Protein AF-A0A1Z5L7X8-F1 (afdb_monomer_lite)

Radius of gyration: 20.16 Å; chains: 1; bounding box: 45×34×47 Å

Secondary structure (DSSP, 8-state):
-EEEES--THHHHHHHHHHHHHHHHHHHSHHHHHTT-------EEE-SSSEEEEPPPSS---HHHHHHHHHHHTT----HHHHHHHSPPTTS-HHHHHHHIIIIIHHHS---HHHHHHHH--

InterPro domains:
  IPR000403 Phosphatidylinositol 3-/4-kinase, catalytic domain [PF00454] (2-121)
  IPR000403 Phosphatidylinositol 3-/4-kinase, catalytic domain [PS50290] (1-122)
  IPR011009 Protein kinase-like domain superfamily [SSF56112] (2-121)
  IPR050517 DNA Damage Response and Repair Kinase [PTHR11139] (1-121)

Organism: Ornithodoros moubata (NCBI:txid693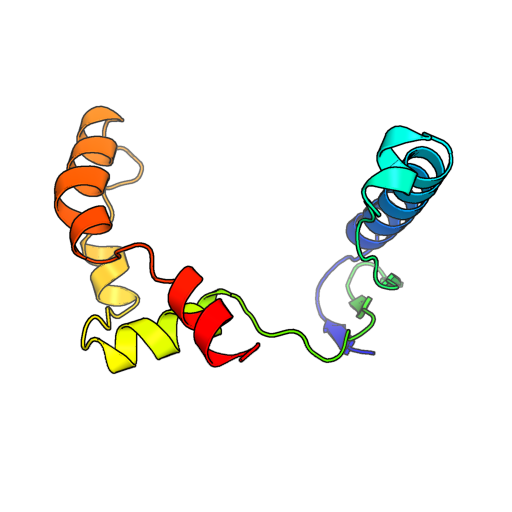8)

Sequence (122 aa):
MMLKPKDDLRKDCRLMEFNNLVNRYLRQNAEGRRRQLHIRTYSVVPLNEECGLIEWIPNLQGFRNILLKIYKTKKLVTSGRQIKEMMPKLTASLEEKLRVFHNQFLPRFPPVFAEWFQTTFQ

Foldseek 3Di:
DDKDFQAACPVVQVVLVVLVVVQVVLCVDPVSVVVVPHDDGWHWAGPDRGITDTGDDPPDDDPVVLQQVVCVVVVLDDDPVNVVVLQDDPPDDPVVRVCSCVVPVCVSRPPCVVVSVVVPPD

Structure (mmCIF, N/CA/C/O backbone):
data_AF-A0A1Z5L7X8-F1
#
_entry.id   AF-A0A1Z5L7X8-F1
#
loop_
_atom_site.group_PDB
_atom_site.id
_atom_site.type_symbol
_atom_site.label_atom_id
_atom_site.label_alt_id
_atom_site.label_comp_id
_atom_site.label_asym_id
_atom_site.label_entity_id
_atom_site.label_seq_id
_atom_site.pdbx_PDB_ins_code
_atom_site.Cartn_x
_atom_site.Cartn_y
_atom_site.Cartn_z
_atom_site.occupancy
_atom_site.B_iso_or_equiv
_atom_site.auth_seq_id
_atom_site.auth_comp_id
_atom_site.auth_asym_id
_atom_site.auth_atom_id
_atom_site.pdbx_PDB_model_num
ATOM 1 N N . MET A 1 1 ? -8.548 -11.539 13.701 1.00 86.88 1 MET A N 1
ATOM 2 C CA . MET A 1 1 ? -7.253 -10.856 13.928 1.00 86.88 1 MET A CA 1
ATOM 3 C C . MET A 1 1 ? -6.134 -11.703 13.345 1.00 86.88 1 MET A C 1
ATOM 5 O O . MET A 1 1 ? -6.273 -12.917 13.307 1.00 86.88 1 MET A O 1
ATOM 9 N N . MET A 1 2 ? -5.067 -11.067 12.873 1.00 94.38 2 MET A N 1
ATOM 10 C CA . MET A 1 2 ? -3.856 -11.673 12.327 1.00 94.38 2 MET A CA 1
ATOM 11 C C . MET A 1 2 ? -2.681 -11.310 13.239 1.00 94.38 2 MET A C 1
ATOM 13 O O . MET A 1 2 ? -2.482 -10.136 13.544 1.00 94.38 2 MET A O 1
ATOM 17 N N . LEU A 1 3 ? -1.919 -12.309 13.685 1.00 94.38 3 LEU A N 1
ATOM 18 C CA . LEU A 1 3 ? -0.645 -12.086 14.365 1.00 94.38 3 LEU A CA 1
ATOM 19 C C . LEU A 1 3 ? 0.421 -11.822 13.303 1.00 94.38 3 LEU A C 1
ATOM 21 O O . LEU A 1 3 ? 0.649 -12.678 12.446 1.00 94.38 3 LEU A O 1
ATOM 25 N N . LYS A 1 4 ? 1.070 -10.657 13.365 1.00 93.62 4 LYS A N 1
ATOM 26 C CA . LYS A 1 4 ? 2.188 -10.322 12.485 1.00 93.62 4 LYS A CA 1
ATOM 27 C C . LYS A 1 4 ? 3.501 -10.540 13.242 1.00 93.62 4 LYS A C 1
ATOM 29 O O . LYS A 1 4 ? 3.788 -9.781 14.169 1.00 93.62 4 LYS A O 1
ATOM 34 N N . PRO A 1 5 ? 4.266 -11.593 12.908 1.00 92.44 5 PRO A N 1
ATOM 35 C CA . PRO A 1 5 ? 5.541 -11.859 13.553 1.00 92.44 5 PRO A CA 1
ATOM 36 C C . PRO A 1 5 ? 6.666 -11.034 12.917 1.00 92.44 5 PRO A C 1
ATOM 38 O O . PRO A 1 5 ? 6.621 -10.736 11.723 1.00 92.44 5 PRO A O 1
ATOM 41 N N . LYS A 1 6 ? 7.715 -10.777 13.702 1.00 91.31 6 LYS A N 1
ATOM 42 C CA . LYS A 1 6 ? 8.967 -10.109 13.309 1.00 91.31 6 LYS A CA 1
ATOM 43 C C . LYS A 1 6 ? 8.761 -8.716 12.711 1.00 91.31 6 LYS A C 1
ATOM 45 O O . LYS A 1 6 ? 9.426 -8.361 11.741 1.00 91.31 6 LYS A O 1
ATOM 50 N N . ASP A 1 7 ? 7.819 -7.959 13.263 1.00 92.19 7 ASP A N 1
ATOM 51 C CA . ASP A 1 7 ? 7.541 -6.598 12.818 1.00 92.19 7 ASP A CA 1
ATOM 52 C C . ASP A 1 7 ? 7.053 -5.709 13.967 1.00 92.19 7 ASP A C 1
ATOM 54 O O . ASP A 1 7 ? 6.231 -6.126 14.788 1.00 92.19 7 ASP A O 1
ATOM 58 N N . ASP A 1 8 ? 7.543 -4.473 13.990 1.00 94.19 8 ASP A N 1
ATOM 59 C CA . ASP A 1 8 ? 7.189 -3.462 14.981 1.00 94.19 8 ASP A CA 1
ATOM 60 C C . ASP A 1 8 ? 6.013 -2.617 14.484 1.00 94.19 8 ASP A C 1
ATOM 62 O O . ASP A 1 8 ? 6.155 -1.744 13.624 1.00 94.19 8 ASP A O 1
ATOM 66 N N . LEU A 1 9 ? 4.841 -2.838 15.078 1.00 96.19 9 LEU A N 1
ATOM 67 C CA . LEU A 1 9 ? 3.593 -2.221 14.626 1.00 96.19 9 LEU A CA 1
ATOM 68 C C . LEU A 1 9 ? 3.282 -0.870 15.276 1.00 96.19 9 LEU A C 1
ATOM 70 O O . LEU A 1 9 ? 2.184 -0.336 15.093 1.00 96.19 9 LEU A O 1
ATOM 74 N N . ARG A 1 10 ? 4.204 -0.286 16.052 1.00 96.38 10 ARG A N 1
ATOM 75 C CA . ARG A 1 10 ? 3.963 1.015 16.704 1.00 96.38 10 ARG A CA 1
ATOM 76 C C . ARG A 1 10 ? 3.687 2.117 15.682 1.00 96.38 10 ARG A C 1
ATOM 78 O O . ARG A 1 10 ? 2.825 2.963 15.917 1.00 96.38 10 ARG A O 1
ATOM 85 N N . LYS A 1 11 ? 4.373 2.092 14.534 1.00 96.06 11 LYS A N 1
ATOM 86 C CA . LYS A 1 11 ? 4.153 3.057 13.444 1.00 96.06 11 LYS A CA 1
ATOM 87 C C . LYS A 1 11 ? 2.776 2.884 12.808 1.00 96.06 11 LYS A C 1
ATOM 89 O O . LYS A 1 11 ? 2.067 3.872 12.638 1.00 96.06 11 LYS A O 1
ATOM 94 N N . ASP A 1 12 ? 2.373 1.648 12.522 1.00 96.12 12 ASP A N 1
ATOM 95 C CA . ASP A 1 12 ? 1.045 1.336 11.989 1.00 96.12 12 ASP A CA 1
ATOM 96 C C . ASP A 1 12 ? -0.070 1.753 12.955 1.00 96.12 12 ASP A C 1
ATOM 98 O O . ASP A 1 12 ? -1.057 2.355 12.536 1.00 96.12 12 ASP A O 1
ATOM 102 N N . CYS A 1 13 ? 0.112 1.508 14.256 1.00 96.44 13 CYS A N 1
ATOM 103 C CA . CYS A 1 13 ? -0.821 1.939 15.295 1.00 96.44 13 CYS A CA 1
ATOM 104 C C . CYS A 1 13 ? -1.016 3.464 15.278 1.00 96.44 13 CYS A C 1
ATOM 106 O O . CYS A 1 13 ? -2.145 3.946 15.146 1.00 96.44 13 CYS A O 1
ATOM 108 N N . ARG A 1 14 ? 0.081 4.235 15.287 1.00 97.69 14 ARG A N 1
ATOM 109 C CA . ARG A 1 14 ? 0.017 5.705 15.188 1.00 97.69 14 ARG A CA 1
ATOM 110 C C . ARG A 1 14 ? -0.601 6.185 13.878 1.00 97.69 14 ARG A C 1
ATOM 112 O O . ARG A 1 14 ? -1.341 7.167 13.879 1.00 97.69 14 ARG A O 1
ATOM 119 N N . LEU A 1 15 ? -0.355 5.490 12.770 1.00 97.88 15 LEU A N 1
ATOM 120 C CA . LEU A 1 15 ? -0.980 5.814 11.490 1.00 97.88 15 LEU A CA 1
ATOM 121 C C . LEU A 1 15 ? -2.505 5.623 11.536 1.00 97.88 15 LEU A C 1
ATOM 123 O O . LEU A 1 15 ? -3.241 6.450 10.996 1.00 97.88 15 LEU A O 1
ATOM 127 N N . MET A 1 16 ? -3.001 4.579 12.204 1.00 97.94 16 MET A N 1
ATOM 128 C CA . MET A 1 16 ? -4.444 4.364 12.372 1.00 97.94 16 MET A CA 1
ATOM 129 C C . MET A 1 16 ? -5.084 5.404 13.298 1.00 97.94 16 MET A C 1
ATOM 131 O O . MET A 1 16 ? -6.164 5.910 12.986 1.00 97.94 16 MET A O 1
ATOM 135 N N . GLU A 1 17 ? -4.411 5.799 14.381 1.00 97.56 17 GLU A N 1
ATOM 136 C CA . GLU A 1 17 ? -4.844 6.920 15.229 1.00 97.56 17 GLU A CA 1
ATOM 137 C C . GLU A 1 17 ? -4.936 8.233 14.437 1.00 97.56 17 GLU A C 1
ATOM 139 O O . GLU A 1 17 ? -5.934 8.956 14.524 1.00 97.56 17 GLU A O 1
ATOM 144 N N . PHE A 1 18 ? -3.927 8.516 13.611 1.00 98.31 18 PHE A N 1
ATOM 145 C CA . PHE A 1 18 ? -3.923 9.678 12.731 1.00 98.31 18 PHE A CA 1
ATOM 146 C C . PHE A 1 18 ? -5.075 9.627 11.719 1.00 98.31 18 PHE A C 1
ATOM 148 O O . PHE A 1 18 ? -5.828 10.592 11.592 1.00 98.31 18 PHE A O 1
ATOM 155 N N . ASN A 1 19 ? -5.291 8.491 11.053 1.00 98.19 19 ASN A N 1
ATOM 156 C CA . ASN A 1 19 ? -6.413 8.324 10.127 1.00 98.19 19 ASN A CA 1
ATOM 157 C C . ASN A 1 19 ? -7.768 8.495 10.828 1.00 98.19 19 ASN A C 1
ATOM 159 O O . ASN A 1 19 ? -8.692 9.072 10.254 1.00 98.19 19 ASN A O 1
ATOM 163 N N . ASN A 1 20 ? -7.897 8.070 12.088 1.00 98.06 20 ASN A N 1
ATOM 164 C CA . ASN A 1 20 ? -9.095 8.327 12.887 1.00 98.06 20 ASN A CA 1
ATOM 165 C C . ASN A 1 20 ? -9.307 9.829 13.137 1.00 98.06 20 ASN A C 1
ATOM 167 O O . ASN A 1 20 ? -10.441 10.308 13.056 1.00 98.06 20 ASN A O 1
ATOM 171 N N . LEU A 1 21 ? -8.239 10.594 13.381 1.00 98.06 21 LEU A N 1
ATOM 172 C CA . LEU A 1 21 ? -8.306 12.054 13.463 1.00 98.06 21 LEU A CA 1
ATOM 173 C C . LEU A 1 21 ? -8.722 12.677 12.119 1.00 98.06 21 LEU A C 1
ATOM 175 O O . LEU A 1 21 ? -9.656 13.478 12.098 1.00 98.06 21 LEU A O 1
ATOM 179 N N . VAL A 1 22 ? -8.117 12.261 11.003 1.00 98.12 22 VAL A N 1
ATOM 180 C CA . VAL A 1 22 ? -8.503 12.712 9.652 1.00 98.12 22 VAL A CA 1
ATOM 181 C C . VAL A 1 22 ? -9.982 12.428 9.385 1.00 98.12 22 VAL A C 1
ATOM 183 O O . VAL A 1 22 ? -10.719 13.313 8.958 1.00 98.12 22 VAL A O 1
ATOM 186 N N . ASN A 1 23 ? -10.462 11.234 9.730 1.00 98.19 23 ASN A N 1
ATOM 187 C CA . ASN A 1 23 ? -11.869 10.858 9.606 1.00 98.19 23 ASN A CA 1
ATOM 188 C C . ASN A 1 23 ? -12.811 11.711 10.466 1.00 98.19 23 ASN A C 1
ATOM 190 O O . ASN A 1 23 ? -13.974 11.897 10.104 1.00 98.19 23 ASN A O 1
ATOM 194 N N . ARG A 1 24 ? -12.359 12.237 11.612 1.00 97.81 24 ARG A N 1
ATOM 195 C CA . ARG A 1 24 ? -13.144 13.223 12.375 1.00 97.81 24 ARG A CA 1
ATOM 196 C C . ARG A 1 24 ? -13.279 14.527 11.593 1.00 97.81 24 ARG A C 1
ATOM 198 O O . ARG A 1 24 ? -14.399 15.009 11.457 1.00 97.81 24 ARG A O 1
ATOM 205 N N . TYR A 1 25 ? -12.198 15.039 11.009 1.00 97.94 25 TYR A N 1
ATOM 206 C CA . TYR A 1 25 ? -12.248 16.266 10.208 1.00 97.94 25 TYR A CA 1
ATOM 207 C C . TYR A 1 25 ? -13.043 16.109 8.906 1.00 97.94 25 TYR A C 1
ATOM 209 O O . TYR A 1 25 ? -13.862 16.972 8.591 1.00 97.94 25 TYR A O 1
ATOM 217 N N . LEU A 1 26 ? -12.896 14.985 8.195 1.00 98.00 26 LEU A N 1
ATOM 218 C CA . LEU A 1 26 ? -13.706 14.675 7.007 1.00 98.00 26 LEU A CA 1
ATOM 219 C C . LEU A 1 26 ? -15.204 14.646 7.337 1.00 98.00 26 LEU A C 1
ATOM 221 O O . LEU A 1 26 ? -16.017 15.145 6.562 1.00 98.00 26 LEU A O 1
ATOM 225 N N . ARG A 1 27 ? -15.563 14.132 8.520 1.00 96.69 27 ARG A N 1
ATOM 226 C CA . ARG A 1 27 ? -16.942 14.146 9.023 1.00 96.69 27 ARG A CA 1
ATOM 227 C C . ARG A 1 27 ? -17.394 15.499 9.552 1.00 96.69 27 ARG A C 1
ATOM 229 O O . ARG A 1 27 ? -18.592 15.721 9.601 1.00 96.69 27 ARG A O 1
ATOM 236 N N . GLN A 1 28 ? -16.514 16.403 9.966 1.00 97.44 28 GLN A N 1
ATOM 237 C CA . GLN A 1 28 ? -16.900 17.755 10.398 1.00 97.44 28 GLN A CA 1
ATOM 238 C C . GLN A 1 28 ? -17.075 18.713 9.214 1.00 97.44 28 GLN A C 1
ATOM 240 O O . GLN A 1 28 ? -17.912 19.616 9.265 1.00 97.44 28 GLN A O 1
ATOM 245 N N . ASN A 1 29 ? -16.361 18.475 8.118 1.00 97.25 29 ASN A N 1
ATOM 246 C CA . ASN A 1 29 ? -16.498 19.234 6.887 1.00 97.25 29 ASN A CA 1
ATOM 247 C C . ASN A 1 29 ? -17.781 18.848 6.117 1.00 97.25 29 ASN A C 1
ATOM 249 O O . ASN A 1 29 ? -18.043 17.670 5.873 1.00 97.25 29 ASN A O 1
ATOM 253 N N . ALA A 1 30 ? -18.582 19.840 5.712 1.00 97.88 30 ALA A N 1
ATOM 254 C CA . ALA A 1 30 ? -19.845 19.603 5.008 1.00 97.88 30 ALA A CA 1
ATOM 255 C C . ALA A 1 30 ? -19.652 18.928 3.637 1.00 97.88 30 ALA A C 1
ATOM 257 O O . ALA A 1 30 ? -20.373 17.983 3.323 1.00 97.88 30 ALA A O 1
ATOM 258 N N . GLU A 1 31 ? -18.651 19.349 2.859 1.00 97.62 31 GLU A N 1
ATOM 259 C CA . GLU A 1 31 ? -18.329 18.746 1.559 1.00 97.62 31 GLU A CA 1
ATOM 260 C C . GLU A 1 31 ? -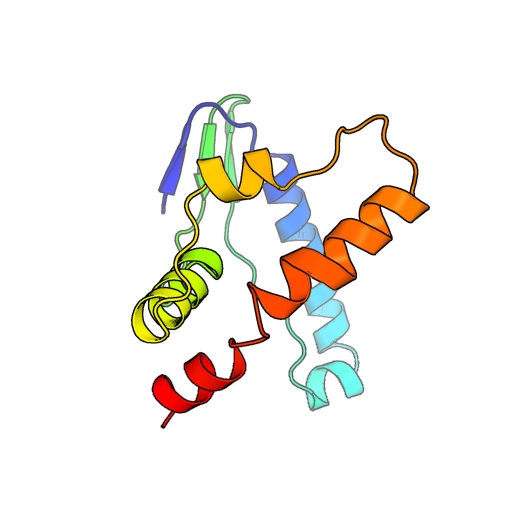17.813 17.309 1.704 1.00 97.62 31 GLU A C 1
ATOM 262 O O . GLU A 1 31 ? -18.193 16.433 0.924 1.00 97.62 31 GLU A O 1
ATOM 267 N N . GLY A 1 32 ? -17.001 17.048 2.732 1.00 96.75 32 GLY A N 1
ATOM 268 C CA . GLY A 1 32 ? -16.512 15.711 3.071 1.00 96.75 32 GLY A CA 1
ATOM 269 C C . GLY A 1 32 ? -17.651 14.752 3.412 1.00 96.75 32 GLY A C 1
ATOM 270 O O . GLY A 1 32 ? -17.742 13.673 2.822 1.00 96.75 32 GLY A O 1
ATOM 271 N N . ARG A 1 33 ? -18.578 15.176 4.282 1.00 96.50 33 ARG A N 1
ATOM 272 C CA . ARG A 1 33 ? -19.797 14.410 4.591 1.00 96.50 33 ARG A CA 1
ATOM 273 C C . ARG A 1 33 ? -20.674 14.186 3.366 1.00 96.50 33 ARG A C 1
ATOM 275 O O . ARG A 1 33 ? -21.123 13.066 3.146 1.00 96.50 33 ARG A O 1
ATOM 282 N N . ARG A 1 34 ? -20.911 15.231 2.564 1.00 97.94 34 ARG A N 1
ATOM 283 C CA . ARG A 1 34 ? -21.766 15.163 1.366 1.00 97.94 34 ARG A CA 1
ATOM 284 C C . ARG A 1 34 ? -21.279 14.100 0.380 1.00 97.94 34 ARG A C 1
ATOM 286 O O . ARG A 1 34 ? -22.095 13.417 -0.225 1.00 97.94 34 ARG A O 1
ATOM 293 N N . ARG A 1 35 ? -19.959 13.935 0.254 1.00 97.81 35 ARG A N 1
ATOM 294 C CA . ARG A 1 35 ? -19.312 12.937 -0.615 1.00 97.81 35 ARG A CA 1
ATOM 295 C C . ARG A 1 35 ? -19.019 11.601 0.082 1.00 97.81 35 ARG A C 1
ATOM 297 O O . ARG A 1 35 ? -18.401 10.742 -0.534 1.00 97.81 35 ARG A O 1
ATOM 304 N N . GLN A 1 36 ? -19.422 11.437 1.346 1.00 97.00 36 GLN A N 1
ATOM 305 C CA . GLN A 1 36 ? -19.143 10.251 2.167 1.00 97.00 36 GLN A CA 1
ATOM 306 C C . GLN A 1 36 ? -17.645 9.893 2.217 1.00 97.00 36 GLN A C 1
ATOM 308 O O . GLN A 1 36 ? -17.263 8.724 2.166 1.00 97.00 36 GLN A O 1
ATOM 313 N N . LEU A 1 37 ? -16.771 10.904 2.302 1.00 97.75 37 LEU A N 1
ATOM 314 C CA . LEU A 1 37 ? -15.327 10.675 2.354 1.00 97.75 37 LEU A CA 1
ATOM 315 C C . LEU A 1 37 ? -14.929 10.076 3.701 1.00 97.75 37 LEU A C 1
ATOM 317 O O . LEU A 1 37 ? -15.156 10.664 4.760 1.00 97.75 37 LEU A O 1
ATOM 321 N N . HIS A 1 38 ? -14.285 8.918 3.644 1.00 97.38 38 HIS A N 1
ATOM 322 C CA . HIS A 1 38 ? -13.805 8.205 4.813 1.00 97.38 38 HIS A CA 1
ATOM 323 C C . HIS A 1 38 ? -12.625 7.312 4.429 1.00 97.38 38 HIS A C 1
ATOM 325 O O . HIS A 1 38 ? -12.661 6.606 3.422 1.00 97.38 38 HIS A O 1
ATOM 331 N N . ILE A 1 39 ? -11.583 7.324 5.254 1.00 97.69 39 ILE A N 1
ATOM 332 C CA . ILE A 1 39 ? -10.477 6.374 5.178 1.00 97.69 39 ILE A CA 1
ATOM 333 C C . ILE A 1 39 ? -10.864 5.163 6.020 1.00 97.69 39 ILE A C 1
ATOM 335 O O . ILE A 1 39 ? -10.961 5.280 7.241 1.00 97.69 39 ILE A O 1
ATOM 339 N N . ARG A 1 40 ? -11.049 3.999 5.391 1.00 96.25 40 ARG A N 1
ATOM 340 C CA . ARG A 1 40 ? -11.291 2.745 6.116 1.00 96.25 40 ARG A CA 1
ATOM 341 C C . ARG A 1 40 ? -10.070 2.418 6.981 1.00 96.25 40 ARG A C 1
ATOM 343 O O . ARG A 1 40 ? -8.987 2.185 6.448 1.00 96.25 40 ARG A O 1
ATOM 350 N N . THR A 1 41 ? -10.246 2.416 8.297 1.00 96.94 41 THR A N 1
ATOM 351 C CA . THR A 1 41 ? -9.205 2.058 9.269 1.00 96.94 41 THR A CA 1
ATOM 352 C C . THR A 1 41 ? -9.347 0.606 9.721 1.00 96.94 41 THR A C 1
ATOM 354 O O . THR A 1 41 ? -10.347 -0.055 9.437 1.00 96.94 41 THR A O 1
ATOM 357 N N . TYR A 1 42 ? -8.311 0.100 10.383 1.00 96.75 42 TYR A N 1
ATOM 358 C CA . TYR A 1 42 ? -8.277 -1.211 11.024 1.0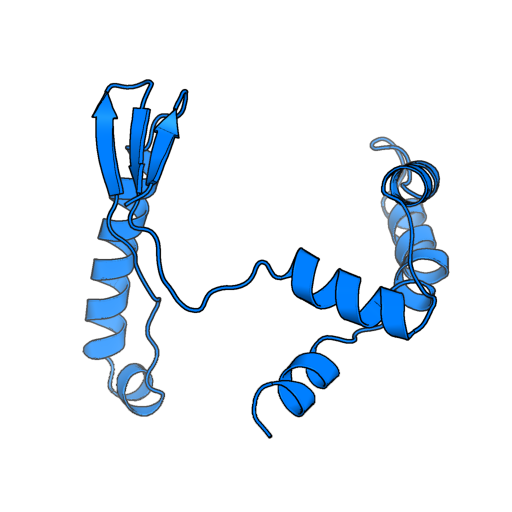0 96.75 42 TYR A CA 1
ATOM 359 C C . TYR A 1 42 ? -7.521 -1.093 12.349 1.00 96.75 42 TYR A C 1
ATOM 361 O O . TYR A 1 42 ? -6.725 -0.173 12.542 1.00 96.75 42 TYR A O 1
ATOM 369 N N . SER A 1 43 ? -7.776 -2.006 13.274 1.00 96.62 43 SER A N 1
ATOM 370 C CA . SER A 1 43 ? -7.166 -1.980 14.602 1.00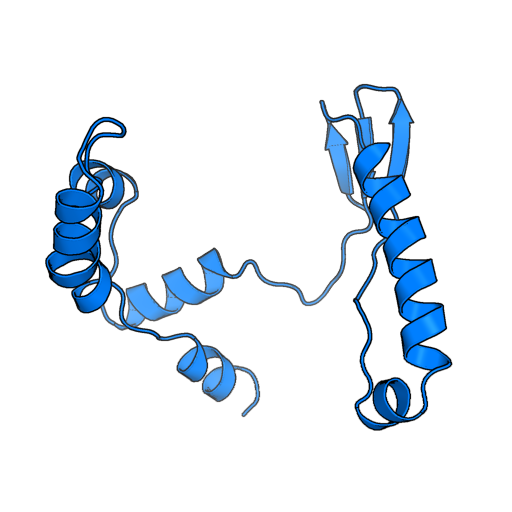 96.62 43 SER A CA 1
ATOM 371 C C . SER A 1 43 ? -5.771 -2.605 14.574 1.00 96.62 43 SER A C 1
ATOM 373 O O . SER A 1 43 ? -5.563 -3.658 13.967 1.00 96.62 43 SER A O 1
ATOM 375 N N . VAL A 1 44 ? -4.814 -1.971 15.254 1.00 97.00 44 VAL A N 1
ATOM 376 C CA . VAL A 1 44 ? -3.437 -2.459 15.399 1.00 97.00 44 VAL A CA 1
ATOM 377 C C . VAL A 1 44 ? -3.059 -2.418 16.870 1.00 97.00 44 VAL A C 1
ATOM 379 O O . VAL A 1 44 ? -3.151 -1.369 17.500 1.00 97.00 44 VAL A O 1
ATOM 382 N N . VAL A 1 45 ? -2.625 -3.555 17.410 1.00 96.69 45 VAL A N 1
ATOM 383 C CA . VAL A 1 45 ? -2.198 -3.684 18.806 1.00 96.69 45 VAL A CA 1
ATOM 384 C C . VAL A 1 45 ? -0.742 -4.150 18.816 1.00 96.69 45 VAL A C 1
ATOM 386 O O . VAL A 1 45 ? -0.491 -5.338 18.594 1.00 96.69 45 VAL A O 1
ATOM 389 N N . PRO A 1 46 ? 0.234 -3.247 19.020 1.00 96.19 46 PRO A N 1
ATOM 390 C CA . PRO A 1 46 ? 1.619 -3.657 19.212 1.00 96.19 46 PRO A CA 1
ATOM 391 C C . PRO A 1 46 ? 1.728 -4.430 20.532 1.00 96.19 46 PRO A C 1
ATOM 393 O O . PRO A 1 46 ? 1.214 -3.977 21.553 1.00 96.19 46 PRO A O 1
ATOM 396 N N . LEU A 1 47 ? 2.364 -5.603 20.507 1.00 94.81 47 LEU A N 1
ATOM 397 C CA . LEU A 1 47 ? 2.589 -6.412 21.710 1.00 94.81 47 LEU A CA 1
ATOM 398 C C . LEU A 1 47 ? 3.994 -6.166 22.264 1.00 94.81 47 LEU A C 1
ATOM 400 O O . LEU A 1 47 ? 4.166 -5.974 23.464 1.00 94.81 47 LEU A O 1
ATOM 404 N N . ASN A 1 48 ? 4.992 -6.139 21.382 1.00 92.81 48 ASN A N 1
ATOM 405 C CA . ASN A 1 48 ? 6.372 -5.763 21.673 1.00 92.81 48 ASN A CA 1
ATOM 406 C C . ASN A 1 48 ? 7.033 -5.212 20.389 1.00 92.81 48 ASN A C 1
ATOM 408 O O . ASN A 1 48 ? 6.345 -4.925 19.410 1.00 92.81 48 ASN A O 1
ATOM 412 N N . GLU A 1 49 ? 8.357 -5.042 20.387 1.00 92.69 49 GLU A N 1
ATOM 413 C CA . GLU A 1 49 ? 9.099 -4.527 19.221 1.00 92.69 49 GLU A CA 1
ATOM 414 C C . GLU A 1 49 ? 9.295 -5.560 18.097 1.00 92.69 49 GLU A C 1
ATOM 416 O O . GLU A 1 49 ? 9.848 -5.239 17.051 1.00 92.69 49 GLU A O 1
ATOM 421 N N . GLU A 1 50 ? 8.833 -6.795 18.286 1.00 93.62 50 GLU A N 1
ATOM 422 C CA . GLU A 1 50 ? 8.984 -7.882 17.320 1.00 93.62 50 GLU A CA 1
ATOM 423 C C . GLU A 1 50 ? 7.649 -8.452 16.845 1.00 93.62 50 GLU A C 1
ATOM 425 O O . GLU A 1 50 ? 7.626 -9.249 15.908 1.00 93.62 50 GLU A O 1
ATOM 430 N N . CYS A 1 51 ? 6.524 -8.115 17.469 1.00 93.56 51 CYS A N 1
ATOM 431 C CA . CYS A 1 51 ? 5.229 -8.603 17.037 1.00 93.56 51 CYS A CA 1
ATOM 432 C C . CYS A 1 51 ? 4.067 -7.719 17.480 1.00 93.56 51 CYS A C 1
ATOM 434 O O . CYS A 1 51 ? 4.111 -6.943 18.441 1.00 93.56 51 CYS A O 1
ATOM 436 N N . GLY A 1 52 ? 2.954 -7.912 16.785 1.00 95.81 52 GLY A N 1
ATOM 437 C CA . GLY A 1 52 ? 1.684 -7.348 17.187 1.00 95.81 52 GLY A CA 1
ATOM 438 C C . GLY A 1 52 ? 0.516 -7.978 16.453 1.00 95.81 52 GLY A C 1
ATOM 439 O O . GLY A 1 52 ? 0.666 -8.861 15.603 1.00 95.81 52 GLY A O 1
ATOM 440 N N . LEU A 1 53 ? -0.674 -7.517 16.805 1.00 96.94 53 LEU A N 1
ATOM 441 C CA . LEU A 1 53 ? -1.923 -7.979 16.233 1.00 96.94 53 LEU A CA 1
ATOM 442 C C . LEU A 1 53 ? -2.467 -6.932 15.269 1.00 96.94 53 LEU A C 1
ATOM 444 O O . LEU A 1 53 ? -2.504 -5.743 15.576 1.00 96.94 53 LEU A O 1
ATOM 448 N N . ILE A 1 54 ? -2.937 -7.397 14.118 1.00 96.75 54 ILE A N 1
ATOM 449 C CA . ILE A 1 54 ? -3.599 -6.585 13.102 1.00 96.75 54 ILE A CA 1
ATOM 450 C C . ILE A 1 54 ? -5.008 -7.128 12.905 1.00 96.75 54 ILE A C 1
ATOM 452 O O . ILE A 1 54 ? -5.234 -8.336 12.798 1.00 96.75 54 ILE A O 1
ATOM 456 N N . GLU A 1 55 ? -5.991 -6.247 12.860 1.00 97.06 55 GLU A N 1
ATOM 457 C CA . GLU A 1 55 ? -7.347 -6.626 12.507 1.00 97.06 55 GLU A CA 1
ATOM 458 C C . GLU A 1 55 ? -7.403 -7.138 11.062 1.00 97.06 55 GLU A C 1
ATOM 460 O O . GLU A 1 55 ? -6.946 -6.489 10.122 1.00 97.06 55 GLU A O 1
ATOM 465 N N . TRP A 1 56 ? -7.976 -8.330 10.881 1.00 94.88 56 TRP A N 1
ATOM 466 C CA . TRP A 1 56 ? -8.216 -8.854 9.544 1.00 94.88 56 TRP A CA 1
ATOM 467 C C . TRP A 1 56 ? -9.552 -8.330 9.050 1.00 94.88 56 TRP A C 1
ATOM 469 O O . TRP A 1 56 ? -10.591 -8.621 9.642 1.00 94.88 56 TRP A O 1
ATOM 479 N N . ILE A 1 57 ? -9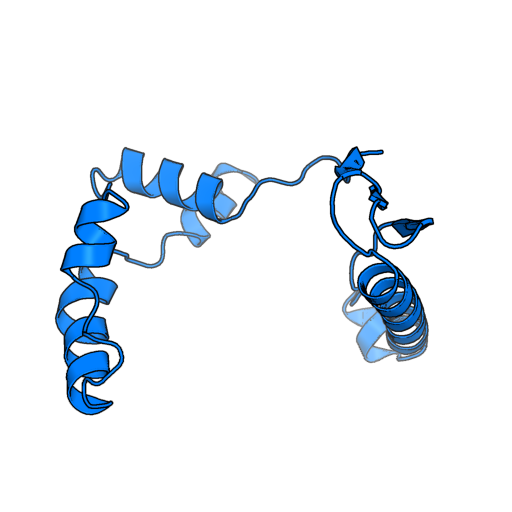.515 -7.590 7.951 1.00 94.81 57 ILE A N 1
ATOM 480 C CA . ILE A 1 57 ? -10.699 -6.964 7.390 1.00 94.81 57 ILE A CA 1
ATOM 481 C C . ILE A 1 57 ? -11.303 -7.888 6.321 1.00 94.81 57 ILE A C 1
ATOM 483 O O . ILE A 1 57 ? -10.634 -8.188 5.325 1.00 94.81 57 ILE A O 1
ATOM 487 N N . PRO A 1 58 ? -12.556 -8.349 6.490 1.00 94.06 58 PRO A N 1
ATOM 488 C CA . PRO A 1 58 ? -13.197 -9.221 5.517 1.00 94.06 58 PRO A CA 1
ATOM 489 C C . PRO A 1 58 ? -13.535 -8.471 4.223 1.00 94.06 58 PRO A C 1
ATOM 491 O O . PRO A 1 58 ? -13.588 -7.235 4.178 1.00 94.06 58 PRO A O 1
ATOM 494 N N . ASN A 1 59 ? -13.817 -9.247 3.172 1.00 92.31 59 ASN A N 1
ATOM 495 C CA . ASN A 1 59 ? -14.228 -8.757 1.851 1.00 92.31 59 ASN A CA 1
ATOM 496 C C . ASN A 1 59 ? -13.179 -7.861 1.173 1.00 92.31 59 ASN A C 1
ATOM 498 O O . ASN A 1 59 ? -13.513 -6.926 0.450 1.00 92.31 59 ASN A O 1
ATOM 502 N N . LEU A 1 60 ? -11.897 -8.148 1.413 1.00 93.38 60 LEU A N 1
ATOM 503 C CA . LEU A 1 60 ? -10.776 -7.525 0.720 1.00 93.38 60 LEU A CA 1
ATOM 504 C C . LEU A 1 60 ? -10.060 -8.547 -0.160 1.00 93.38 60 LEU A C 1
ATOM 506 O O . LEU A 1 60 ? -9.877 -9.705 0.213 1.00 93.38 60 LEU A O 1
ATOM 510 N N . GLN A 1 61 ? -9.603 -8.093 -1.324 1.00 93.81 61 GLN A N 1
ATOM 511 C CA . GLN A 1 61 ? -8.753 -8.872 -2.212 1.00 93.81 61 GLN A CA 1
ATOM 512 C C . GLN A 1 61 ? -7.550 -8.028 -2.620 1.00 93.81 61 GLN A C 1
ATOM 514 O O . GLN A 1 61 ? -7.677 -6.849 -2.943 1.00 93.81 61 GLN A O 1
ATOM 519 N N . GLY A 1 62 ? -6.363 -8.636 -2.609 1.00 95.44 62 GLY A N 1
ATOM 520 C CA . GLY A 1 62 ? -5.150 -7.956 -3.048 1.00 95.44 62 GLY A CA 1
ATOM 521 C C . GLY A 1 62 ? -5.264 -7.527 -4.511 1.00 95.44 62 GLY A C 1
ATOM 522 O O . GLY A 1 62 ? -5.539 -8.355 -5.381 1.00 95.44 62 GLY A O 1
ATOM 523 N N . PHE A 1 63 ? -4.987 -6.253 -4.788 1.00 95.62 63 PHE A N 1
ATOM 524 C CA . PHE A 1 63 ? -5.065 -5.671 -6.131 1.00 95.62 63 PHE A CA 1
ATOM 525 C C . PHE A 1 63 ? -4.249 -6.457 -7.168 1.00 95.62 63 PHE A C 1
ATOM 527 O O . PHE A 1 63 ? -4.732 -6.767 -8.254 1.00 95.62 63 PHE A O 1
ATOM 534 N N . ARG A 1 64 ? -3.040 -6.900 -6.797 1.00 93.69 64 ARG A N 1
ATOM 535 C CA . ARG A 1 64 ? -2.209 -7.776 -7.637 1.00 93.69 64 ARG A CA 1
ATOM 536 C C . ARG A 1 64 ? -2.947 -9.054 -8.051 1.00 93.69 64 ARG A C 1
ATOM 538 O O . ARG A 1 64 ? -2.872 -9.443 -9.211 1.00 93.69 64 ARG A O 1
ATOM 545 N N . ASN A 1 65 ? -3.656 -9.699 -7.126 1.00 94.00 65 ASN A N 1
ATOM 546 C CA . ASN A 1 65 ? -4.362 -10.951 -7.400 1.00 94.00 65 ASN A CA 1
ATOM 547 C C . ASN A 1 65 ? -5.548 -10.732 -8.345 1.00 94.00 65 ASN A C 1
ATOM 549 O O . ASN A 1 65 ? -5.791 -11.578 -9.202 1.00 94.00 65 ASN A O 1
ATOM 553 N N . ILE A 1 66 ? -6.241 -9.595 -8.218 1.00 95.25 66 ILE A N 1
ATOM 554 C CA . ILE A 1 66 ? -7.281 -9.171 -9.164 1.00 95.25 66 ILE A CA 1
ATOM 555 C C . ILE A 1 66 ? -6.684 -9.053 -10.569 1.00 95.25 66 ILE A C 1
ATOM 557 O O . ILE A 1 66 ? -7.113 -9.752 -11.487 1.00 95.25 66 ILE A O 1
ATOM 561 N N . LEU A 1 67 ? -5.637 -8.238 -10.728 1.00 94.25 67 LEU A N 1
ATOM 562 C CA . LEU A 1 67 ? -5.028 -7.985 -12.034 1.00 94.25 67 LEU A CA 1
ATOM 563 C C . LEU A 1 67 ? -4.472 -9.258 -12.681 1.00 94.25 67 LEU A C 1
ATOM 565 O O . LEU A 1 67 ? -4.679 -9.487 -13.870 1.00 94.25 67 LEU A O 1
ATOM 569 N N . LEU A 1 68 ? -3.798 -10.117 -11.908 1.00 93.56 68 LEU A N 1
ATOM 570 C CA . LEU A 1 68 ? -3.234 -11.365 -12.427 1.00 93.56 68 LEU A CA 1
ATOM 571 C C . LEU A 1 68 ? -4.307 -12.304 -12.994 1.00 93.56 68 LEU A C 1
ATOM 573 O O . LEU A 1 68 ? -4.055 -12.955 -14.006 1.00 93.56 68 LEU A O 1
ATOM 577 N N . LYS A 1 69 ? -5.504 -12.360 -12.393 1.00 93.75 69 LYS A N 1
ATOM 578 C CA . LYS A 1 69 ? -6.624 -13.152 -12.929 1.00 93.75 69 LYS A CA 1
ATOM 579 C C . LYS A 1 69 ? -7.102 -12.615 -14.282 1.00 93.75 69 LYS A C 1
ATOM 581 O O . LYS A 1 69 ? -7.321 -13.399 -15.207 1.00 93.75 69 LYS A O 1
ATOM 586 N N . ILE A 1 70 ? -7.203 -11.294 -14.425 1.00 94.56 70 ILE A N 1
ATOM 587 C CA . ILE A 1 70 ? -7.638 -10.662 -15.679 1.00 94.56 70 ILE A CA 1
ATOM 588 C C . ILE A 1 70 ? -6.577 -10.841 -16.770 1.00 94.56 70 ILE A C 1
ATOM 590 O O . ILE A 1 70 ? -6.886 -11.317 -17.862 1.00 94.56 70 ILE A O 1
ATOM 594 N N . TYR A 1 71 ? -5.304 -10.569 -16.462 1.00 94.69 71 TYR A N 1
ATOM 595 C CA . TYR A 1 71 ? -4.205 -10.795 -17.405 1.00 94.69 71 TYR A CA 1
ATOM 596 C C . TYR A 1 71 ? -4.089 -12.262 -17.825 1.00 94.69 71 TYR A C 1
ATOM 598 O O . TYR A 1 71 ? -3.771 -12.538 -18.981 1.00 94.69 71 TYR A O 1
ATOM 606 N N . LYS A 1 72 ? -4.395 -13.211 -16.929 1.00 93.94 72 LYS A N 1
ATOM 607 C CA . LYS A 1 72 ? -4.473 -14.636 -17.274 1.00 93.94 72 LYS A CA 1
ATOM 608 C C . LYS A 1 72 ? -5.561 -14.921 -18.303 1.00 93.94 72 LYS A C 1
ATOM 610 O O . LYS A 1 72 ? -5.282 -15.595 -19.290 1.00 93.94 72 LYS A O 1
ATOM 615 N N . THR A 1 73 ? -6.748 -14.355 -18.119 1.00 93.12 73 THR A N 1
ATOM 616 C CA . THR A 1 73 ? -7.874 -14.502 -19.056 1.00 93.12 73 THR A CA 1
ATOM 617 C C . THR A 1 73 ? -7.547 -13.917 -20.434 1.00 93.12 73 THR A C 1
ATOM 619 O O . THR A 1 73 ? -7.869 -14.515 -21.456 1.00 93.12 73 THR A O 1
ATOM 622 N N . LYS A 1 74 ? -6.802 -12.806 -20.477 1.00 92.00 74 LYS A N 1
ATOM 623 C CA . LYS A 1 74 ? -6.333 -12.169 -21.720 1.00 92.00 74 LYS A CA 1
ATOM 624 C C . LYS A 1 74 ? -5.073 -12.796 -22.330 1.00 92.00 74 LYS A C 1
ATOM 626 O O . LYS A 1 74 ? -4.574 -12.284 -23.325 1.00 92.00 74 LYS A O 1
ATOM 631 N N . LYS A 1 75 ? -4.528 -13.871 -21.745 1.00 92.12 75 LYS A N 1
ATOM 632 C CA . LYS A 1 75 ? -3.256 -14.498 -22.166 1.00 92.12 75 LYS A CA 1
ATOM 633 C C . LYS A 1 75 ? -2.047 -13.536 -22.135 1.00 92.12 75 LYS A C 1
ATOM 635 O O . LYS A 1 75 ? -1.072 -13.730 -22.852 1.00 92.12 75 LYS A O 1
ATOM 640 N N . LEU A 1 76 ? -2.082 -12.530 -21.257 1.00 90.62 76 LEU A N 1
ATOM 641 C CA . LEU A 1 76 ? -1.030 -11.520 -21.049 1.00 90.62 76 LEU A CA 1
ATOM 642 C C . LEU A 1 76 ? -0.174 -11.790 -19.798 1.00 90.62 76 LEU A C 1
ATOM 644 O O . LEU A 1 76 ? 0.506 -10.899 -19.285 1.00 90.62 76 LEU A O 1
ATOM 648 N N . VAL A 1 77 ? -0.203 -13.016 -19.266 1.00 88.00 77 VAL A N 1
ATOM 649 C CA . VAL A 1 77 ? 0.586 -13.373 -18.080 1.00 88.00 77 VAL A CA 1
ATOM 650 C C . VAL A 1 77 ? 2.064 -13.128 -18.350 1.00 88.00 77 VAL A C 1
ATOM 652 O O . VAL A 1 77 ? 2.616 -13.558 -19.362 1.00 88.00 77 VAL A O 1
ATOM 655 N N . THR A 1 78 ? 2.706 -12.443 -17.413 1.00 87.56 78 THR A N 1
ATOM 656 C CA . THR A 1 78 ? 4.144 -12.205 -17.437 1.00 87.56 78 THR A CA 1
ATOM 657 C C . THR A 1 78 ? 4.703 -12.618 -16.082 1.00 87.56 78 THR A C 1
ATOM 659 O O . THR A 1 78 ? 4.190 -12.215 -15.035 1.00 87.56 78 THR A O 1
ATOM 662 N N . SER A 1 79 ? 5.712 -13.485 -16.093 1.00 89.88 79 SER A N 1
ATOM 663 C CA . SER A 1 79 ? 6.341 -13.982 -14.869 1.00 89.88 79 SER A CA 1
ATOM 664 C C . SER A 1 79 ? 7.152 -12.884 -14.178 1.00 89.88 79 SER A C 1
ATOM 666 O O . SER A 1 79 ? 7.622 -11.939 -14.811 1.00 89.88 79 SER A O 1
ATOM 668 N N . GLY A 1 80 ? 7.376 -13.027 -12.868 1.00 89.62 80 GLY A N 1
ATOM 669 C CA . GLY A 1 80 ? 8.233 -12.095 -12.126 1.00 89.62 80 GLY A CA 1
ATOM 670 C C . GLY A 1 80 ? 9.659 -12.022 -12.685 1.00 89.62 80 GLY A C 1
ATOM 671 O O . GLY A 1 80 ? 10.259 -10.952 -12.689 1.00 89.62 80 GLY A O 1
ATOM 672 N N . ARG A 1 81 ? 10.171 -13.139 -13.221 1.00 93.50 81 ARG A N 1
ATOM 673 C CA . ARG A 1 81 ? 11.471 -13.198 -13.897 1.00 93.50 81 ARG A CA 1
ATOM 674 C C . ARG A 1 81 ? 11.486 -12.352 -15.169 1.00 93.50 81 ARG A C 1
ATOM 676 O O . ARG A 1 81 ? 12.362 -11.510 -15.299 1.00 93.50 81 ARG A O 1
ATOM 683 N N . GLN A 1 82 ? 10.491 -12.518 -16.040 1.00 91.44 82 GLN A N 1
ATOM 684 C CA . GLN A 1 82 ? 10.368 -11.723 -17.268 1.00 91.44 82 GLN A CA 1
ATOM 685 C C . GLN A 1 82 ? 10.242 -10.227 -16.961 1.00 91.44 82 GLN A C 1
ATOM 687 O O . GLN A 1 82 ? 10.916 -9.416 -17.582 1.00 91.44 82 GLN A O 1
ATOM 692 N N . ILE A 1 83 ? 9.441 -9.857 -15.952 1.00 92.19 83 ILE A N 1
ATOM 693 C CA . ILE A 1 83 ? 9.343 -8.458 -15.506 1.00 92.19 83 ILE A CA 1
ATOM 694 C C . ILE A 1 83 ? 10.723 -7.939 -15.092 1.00 92.19 83 ILE A C 1
ATOM 696 O O . ILE A 1 83 ? 11.108 -6.849 -15.500 1.00 92.19 83 ILE A O 1
ATOM 700 N N . LYS A 1 84 ? 11.481 -8.721 -14.314 1.00 92.81 84 LYS A N 1
ATOM 701 C CA . LYS A 1 84 ? 12.823 -8.345 -13.855 1.00 92.81 84 LYS A CA 1
ATOM 702 C C . LYS A 1 84 ? 13.823 -8.209 -15.007 1.00 92.81 84 LYS A C 1
ATOM 704 O O . LYS A 1 84 ? 14.645 -7.305 -14.960 1.00 92.81 84 LYS A O 1
ATOM 709 N N . GLU A 1 85 ? 13.745 -9.072 -16.018 1.00 92.75 85 GLU A N 1
ATOM 710 C CA . GLU A 1 85 ? 14.583 -9.016 -17.227 1.00 92.75 85 GLU A CA 1
ATOM 711 C C . GLU A 1 85 ? 14.280 -7.776 -18.084 1.00 92.75 85 GLU A C 1
ATOM 713 O O . GLU A 1 85 ? 15.191 -7.203 -18.671 1.00 92.75 85 GLU A O 1
ATOM 718 N N . MET A 1 86 ? 13.023 -7.324 -18.107 1.00 91.19 86 MET A N 1
ATOM 719 C CA . MET A 1 86 ? 12.614 -6.090 -18.788 1.00 91.19 86 MET A CA 1
ATOM 720 C C . MET A 1 86 ? 12.940 -4.818 -17.994 1.00 91.19 86 MET A C 1
ATOM 722 O O . MET A 1 86 ? 12.917 -3.725 -18.560 1.00 91.19 86 MET A O 1
ATOM 726 N N . MET A 1 87 ? 13.188 -4.911 -16.681 1.00 93.75 87 MET A N 1
ATOM 727 C CA . MET A 1 87 ? 13.444 -3.719 -15.874 1.00 93.75 87 MET A CA 1
ATOM 728 C C . MET A 1 87 ? 14.811 -3.112 -16.217 1.00 93.75 87 MET A C 1
ATOM 730 O O . MET A 1 87 ? 15.826 -3.811 -16.167 1.00 93.75 87 MET A O 1
ATOM 734 N N . PRO A 1 88 ? 14.871 -1.798 -16.497 1.00 93.81 88 PRO A N 1
ATOM 735 C CA . PRO A 1 88 ? 16.141 -1.113 -16.680 1.00 93.81 88 PRO A CA 1
ATOM 736 C C . PRO A 1 88 ? 16.958 -1.166 -15.383 1.00 93.81 88 PRO A C 1
ATOM 738 O O . PRO A 1 88 ? 16.413 -1.246 -14.276 1.00 93.81 88 PRO A O 1
ATOM 741 N N . LYS A 1 89 ? 18.286 -1.089 -15.509 1.00 94.50 89 LYS A N 1
ATOM 742 C CA . LYS A 1 89 ? 19.177 -1.025 -14.342 1.00 94.50 89 LYS A CA 1
ATOM 743 C C . LYS A 1 89 ? 18.836 0.195 -13.485 1.00 94.50 89 LYS A C 1
ATOM 745 O O . LYS A 1 89 ? 18.425 1.237 -13.992 1.00 94.50 89 LYS A O 1
ATOM 750 N N . LEU A 1 90 ? 19.082 0.102 -12.177 1.00 93.31 90 LEU A N 1
ATOM 751 C CA . LEU A 1 90 ? 18.835 1.226 -11.269 1.00 93.31 90 LEU A CA 1
ATOM 752 C C . LEU A 1 90 ? 19.640 2.476 -11.670 1.00 93.31 90 LEU A C 1
ATOM 754 O O . LEU A 1 90 ? 19.125 3.589 -11.572 1.00 93.31 90 LEU A O 1
ATOM 758 N N . THR A 1 91 ? 20.850 2.268 -12.193 1.00 96.44 91 THR A N 1
ATOM 759 C CA . THR A 1 91 ? 21.774 3.299 -12.689 1.00 96.44 91 THR A CA 1
ATOM 760 C C . THR A 1 91 ? 21.419 3.862 -14.068 1.00 96.44 91 THR A C 1
ATOM 762 O O . THR A 1 91 ? 22.068 4.807 -14.504 1.00 96.44 91 THR A O 1
ATOM 765 N N . ALA A 1 92 ? 20.421 3.307 -14.764 1.00 96.31 92 ALA A N 1
ATOM 766 C CA . ALA A 1 92 ? 19.988 3.808 -16.066 1.00 96.31 92 ALA A CA 1
ATOM 767 C C . ALA A 1 92 ? 19.430 5.236 -15.964 1.00 96.31 92 ALA A C 1
ATOM 769 O O . ALA A 1 92 ? 18.845 5.619 -14.937 1.00 96.31 92 ALA A O 1
ATOM 770 N N . SER A 1 93 ? 19.574 6.001 -17.049 1.00 97.56 93 SER A N 1
ATOM 771 C CA . SER A 1 93 ? 19.051 7.364 -17.137 1.00 97.56 93 SER A CA 1
ATOM 772 C C . SER A 1 93 ? 17.521 7.379 -17.039 1.00 97.56 93 SER A C 1
ATOM 774 O O . SER A 1 93 ? 16.842 6.379 -17.295 1.00 97.56 93 SER A O 1
ATOM 776 N N . LEU A 1 94 ? 16.954 8.528 -16.661 1.00 96.94 94 LEU A N 1
ATOM 777 C CA . LEU A 1 94 ? 15.500 8.704 -16.648 1.00 96.94 94 LEU A CA 1
ATOM 778 C C . LEU A 1 94 ? 14.898 8.468 -18.041 1.00 96.94 94 LEU A C 1
ATOM 780 O O . LEU A 1 94 ? 13.873 7.804 -18.156 1.00 96.94 94 LEU A O 1
ATOM 784 N N . GLU A 1 95 ? 15.558 8.961 -19.087 1.00 97.31 95 GLU A N 1
ATOM 785 C CA . GLU A 1 95 ? 15.116 8.805 -20.474 1.00 97.31 95 GLU A CA 1
ATOM 786 C C . GLU A 1 95 ? 15.033 7.331 -20.888 1.00 97.31 95 GLU A C 1
ATOM 788 O O . GLU A 1 95 ? 14.032 6.897 -21.458 1.00 97.31 95 GLU A O 1
ATOM 793 N N . GLU A 1 96 ? 16.031 6.522 -20.527 1.00 96.19 96 GLU A N 1
ATOM 794 C CA . GLU A 1 96 ? 16.006 5.085 -20.797 1.00 96.19 96 GLU A CA 1
ATOM 795 C C . GLU A 1 96 ? 14.854 4.396 -20.053 1.00 96.19 96 GLU A C 1
ATOM 797 O O . GLU A 1 96 ? 14.129 3.589 -20.642 1.00 96.19 96 GLU A O 1
ATOM 802 N N . LYS A 1 97 ? 14.641 4.748 -18.778 1.00 97.00 97 LYS A N 1
ATOM 803 C CA . LYS A 1 97 ? 13.538 4.213 -17.966 1.00 97.00 97 LYS A CA 1
ATOM 804 C C . LYS A 1 97 ? 12.177 4.551 -18.572 1.00 97.00 97 LYS A C 1
ATOM 806 O O . LYS A 1 97 ? 11.321 3.671 -18.660 1.00 97.00 97 LYS A O 1
ATOM 811 N N . LEU A 1 98 ? 11.993 5.788 -19.034 1.00 96.88 98 LEU A N 1
ATOM 812 C CA . LEU A 1 98 ? 10.772 6.227 -19.711 1.00 96.88 98 LEU A CA 1
ATOM 813 C C . LEU A 1 98 ? 10.571 5.496 -21.037 1.00 96.88 98 LEU A C 1
ATOM 815 O O . LEU A 1 98 ? 9.477 5.001 -21.301 1.00 96.88 98 LEU A O 1
ATOM 819 N N . ARG A 1 99 ? 11.627 5.352 -21.843 1.00 96.75 99 ARG A N 1
ATOM 820 C CA . ARG A 1 99 ? 11.570 4.610 -23.107 1.00 96.75 99 ARG A CA 1
ATOM 821 C C . ARG A 1 99 ? 11.119 3.168 -22.887 1.00 96.75 99 ARG A C 1
ATOM 823 O O . ARG A 1 99 ? 10.246 2.686 -23.603 1.00 96.75 99 ARG A O 1
ATOM 830 N N . VAL A 1 100 ? 11.680 2.480 -21.892 1.00 95.81 100 VAL A N 1
ATOM 831 C CA . VAL A 1 100 ? 11.278 1.107 -21.546 1.00 95.81 100 VAL A CA 1
ATOM 832 C C . VAL A 1 100 ? 9.837 1.070 -21.028 1.00 95.81 100 VAL A C 1
ATOM 834 O O . VAL A 1 100 ? 9.062 0.201 -21.429 1.00 95.81 100 VAL A O 1
ATOM 837 N N . PHE A 1 101 ? 9.439 2.029 -20.191 1.00 95.56 101 PHE A N 1
ATOM 838 C CA . PHE A 1 101 ? 8.068 2.124 -19.695 1.00 95.56 101 PHE A CA 1
ATOM 839 C C . PHE A 1 101 ? 7.048 2.266 -20.837 1.00 95.56 101 PHE A C 1
ATOM 841 O O . PHE A 1 101 ? 6.116 1.465 -20.931 1.00 95.56 101 PHE A O 1
ATOM 848 N N . HIS A 1 102 ? 7.260 3.224 -21.741 1.00 96.19 102 HIS A N 1
ATOM 849 C CA . HIS A 1 102 ? 6.344 3.498 -22.848 1.00 96.19 102 HIS A CA 1
ATOM 850 C C . HIS A 1 102 ? 6.346 2.407 -23.917 1.00 96.19 102 HIS A C 1
ATOM 852 O O . HIS A 1 102 ? 5.277 1.997 -24.362 1.00 96.19 102 HIS A O 1
ATOM 858 N N . ASN A 1 103 ? 7.520 1.910 -24.308 1.00 95.44 103 ASN A N 1
ATOM 859 C CA . ASN A 1 103 ? 7.627 1.010 -25.457 1.00 95.44 103 ASN A CA 1
ATOM 860 C C . ASN A 1 103 ? 7.477 -0.467 -25.082 1.00 95.44 103 ASN A C 1
ATOM 862 O O . ASN A 1 103 ? 7.217 -1.284 -25.961 1.00 95.44 103 ASN A O 1
ATOM 866 N N . GLN A 1 104 ? 7.656 -0.832 -23.806 1.00 92.81 104 GLN A N 1
ATOM 867 C CA . GLN A 1 104 ? 7.598 -2.231 -23.371 1.00 92.81 104 GLN A CA 1
ATOM 868 C C . GLN A 1 104 ? 6.532 -2.488 -22.304 1.00 92.81 104 GLN A C 1
ATOM 870 O O . GLN A 1 104 ? 5.745 -3.421 -22.455 1.00 92.81 104 GLN A O 1
ATOM 875 N N . PHE A 1 105 ? 6.466 -1.683 -21.237 1.00 93.69 105 PHE A N 1
ATOM 876 C CA . PHE A 1 105 ? 5.530 -1.948 -20.135 1.00 93.69 105 PHE A CA 1
ATOM 877 C C . PHE A 1 105 ? 4.083 -1.597 -20.483 1.00 93.69 105 PHE A C 1
ATOM 879 O O . PHE A 1 105 ? 3.210 -2.443 -20.294 1.00 93.69 105 PHE A O 1
ATOM 886 N N . LEU A 1 106 ? 3.809 -0.398 -21.007 1.00 93.56 106 LEU A N 1
ATOM 887 C CA . LEU A 1 106 ? 2.435 0.015 -21.327 1.00 93.56 106 LEU A CA 1
ATOM 888 C C . LEU A 1 106 ? 1.735 -0.920 -22.335 1.00 93.56 106 LEU A C 1
ATOM 890 O O . LEU A 1 106 ? 0.601 -1.316 -22.059 1.00 93.56 106 LEU A O 1
ATOM 894 N N . PRO A 1 107 ? 2.376 -1.360 -23.440 1.00 92.06 107 PRO A N 1
ATOM 895 C CA . PRO A 1 107 ? 1.752 -2.304 -24.368 1.00 92.06 107 PRO A CA 1
ATOM 896 C C . PRO A 1 107 ? 1.509 -3.683 -23.745 1.00 92.06 107 PRO A C 1
ATOM 898 O O . PRO A 1 107 ? 0.562 -4.379 -24.109 1.00 92.06 107 PRO A O 1
ATOM 901 N N . ARG A 1 108 ? 2.366 -4.101 -22.802 1.00 91.19 108 ARG A N 1
ATOM 902 C CA . ARG A 1 108 ? 2.290 -5.421 -22.162 1.00 91.19 108 ARG A CA 1
ATOM 903 C C . ARG A 1 108 ? 1.266 -5.479 -21.026 1.00 91.19 108 ARG A C 1
ATOM 905 O O . ARG A 1 108 ? 0.692 -6.541 -20.791 1.00 91.19 108 ARG A O 1
ATOM 912 N N . PHE A 1 109 ? 1.039 -4.361 -20.340 1.00 93.44 109 PHE A N 1
ATOM 913 C CA . PHE A 1 109 ? 0.164 -4.248 -19.171 1.00 93.44 109 PHE A CA 1
ATOM 914 C C . PHE A 1 109 ? -0.896 -3.155 -19.380 1.00 93.44 109 PHE A C 1
ATOM 916 O O . PHE A 1 109 ? -0.833 -2.106 -18.733 1.00 93.44 109 PHE A O 1
ATOM 923 N N . PRO A 1 110 ? -1.872 -3.374 -20.282 1.00 93.69 110 PRO A N 1
ATOM 924 C CA . PRO A 1 110 ? -2.950 -2.417 -20.492 1.00 93.69 110 PRO A CA 1
ATOM 925 C C . PRO A 1 110 ? -3.782 -2.218 -19.211 1.00 93.69 110 PRO A C 1
ATOM 927 O O . PRO A 1 110 ? -3.875 -3.127 -18.381 1.00 93.69 110 PRO A O 1
ATOM 930 N N . PRO A 1 111 ? -4.431 -1.057 -19.031 1.00 94.75 111 PRO A N 1
ATOM 931 C CA . PRO A 1 111 ? -5.288 -0.811 -17.878 1.00 94.75 111 PRO A CA 1
ATOM 932 C C . PRO A 1 111 ? -6.541 -1.695 -17.942 1.00 94.75 111 PRO A C 1
ATOM 934 O O . PRO A 1 111 ? -7.426 -1.478 -18.759 1.00 94.75 111 PRO A O 1
ATOM 937 N N . VAL A 1 112 ? -6.623 -2.689 -17.055 1.00 94.44 112 VAL A N 1
ATOM 938 C CA . VAL A 1 112 ? -7.709 -3.693 -17.051 1.00 94.44 112 VAL A CA 1
ATOM 939 C C . VAL A 1 112 ? -8.614 -3.635 -15.819 1.00 94.44 112 VAL A C 1
ATOM 941 O O . VAL A 1 112 ? -9.532 -4.436 -15.677 1.00 94.44 112 VAL A O 1
ATOM 944 N N . PHE A 1 113 ? -8.374 -2.706 -14.891 1.00 95.06 113 PHE A N 1
ATOM 945 C CA . PHE A 1 113 ? -9.102 -2.693 -13.618 1.00 95.06 113 PHE A CA 1
ATOM 946 C C . PHE A 1 113 ? -1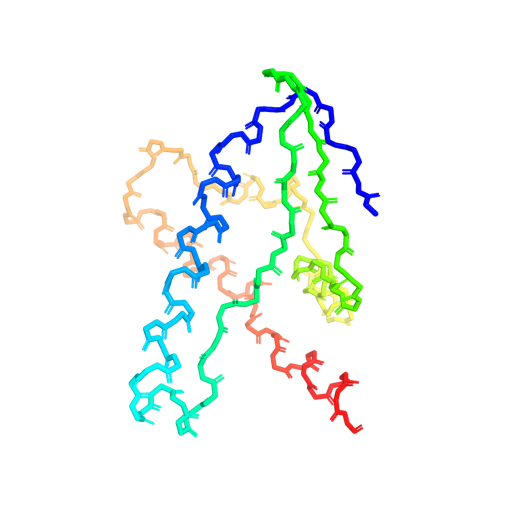0.604 -2.400 -13.771 1.00 95.06 113 PHE A C 1
ATOM 948 O O . PHE A 1 113 ? -11.407 -2.928 -13.007 1.00 95.06 113 PHE A O 1
ATOM 955 N N . ALA A 1 114 ? -10.999 -1.628 -14.789 1.00 94.81 114 ALA A N 1
ATOM 956 C CA . ALA A 1 114 ? -12.409 -1.359 -15.074 1.00 94.81 114 ALA A CA 1
ATOM 957 C C . ALA A 1 114 ? -13.214 -2.647 -15.348 1.00 94.81 114 ALA A C 1
ATOM 959 O O . ALA A 1 114 ? -14.369 -2.749 -14.942 1.00 94.81 114 ALA A O 1
ATOM 960 N N . GLU A 1 115 ? -12.590 -3.662 -15.955 1.00 93.94 115 GLU A N 1
ATOM 961 C CA . GLU A 1 115 ? -13.226 -4.957 -16.242 1.00 93.94 115 GLU A CA 1
ATOM 962 C C . GLU A 1 115 ? -13.546 -5.734 -14.960 1.00 93.94 115 GLU A C 1
ATOM 964 O O . GLU A 1 115 ? -14.577 -6.400 -14.860 1.00 93.94 115 GLU A O 1
ATOM 969 N N . TRP A 1 116 ? -12.691 -5.624 -13.939 1.00 94.62 116 TRP A N 1
ATOM 970 C CA . TRP A 1 116 ? -12.972 -6.225 -12.636 1.00 94.62 116 TRP A CA 1
ATOM 971 C C . TRP A 1 116 ? -14.207 -5.604 -11.986 1.00 94.62 116 TRP A C 1
ATOM 973 O O . TRP A 1 116 ? -15.024 -6.321 -11.414 1.00 94.62 116 TRP A O 1
ATOM 983 N N . PHE A 1 117 ? -14.368 -4.284 -12.102 1.00 93.94 117 PHE A N 1
ATOM 984 C CA . PHE A 1 117 ? -15.522 -3.597 -11.530 1.00 93.94 117 PHE A CA 1
ATOM 985 C C . PHE A 1 117 ? -16.830 -4.047 -12.196 1.00 93.94 117 PHE A C 1
ATOM 987 O O . PHE A 1 117 ? -17.778 -4.395 -11.498 1.00 93.94 117 PHE A O 1
ATOM 994 N N . GLN A 1 118 ? -16.844 -4.137 -13.532 1.00 92.50 118 GLN A N 1
ATOM 995 C CA . GLN A 1 118 ? -18.005 -4.603 -14.305 1.00 92.50 118 GLN A CA 1
ATOM 996 C C . GLN A 1 118 ? -18.399 -6.049 -13.987 1.00 92.50 118 GLN A C 1
ATOM 998 O O . GLN A 1 118 ? -19.578 -6.368 -13.962 1.00 92.50 118 GLN A O 1
ATOM 1003 N N . THR A 1 119 ? -17.420 -6.922 -13.749 1.00 91.19 119 THR A N 1
ATOM 1004 C CA . THR A 1 119 ? -17.672 -8.346 -13.474 1.00 91.19 119 THR A CA 1
ATOM 1005 C C . THR A 1 119 ? -18.026 -8.637 -12.017 1.00 91.19 119 THR A C 1
ATOM 1007 O O . THR A 1 119 ? -18.646 -9.658 -11.740 1.00 91.19 119 THR A O 1
ATOM 1010 N N . THR A 1 120 ? -17.624 -7.776 -11.078 1.00 93.19 120 THR A N 1
ATOM 1011 C CA . THR A 1 120 ? -17.825 -8.008 -9.635 1.00 93.19 120 THR A CA 1
ATOM 1012 C C . THR A 1 120 ? -19.121 -7.393 -9.109 1.00 93.19 120 THR A C 1
ATOM 1014 O O . THR A 1 120 ? -19.697 -7.929 -8.167 1.00 93.19 120 THR A O 1
ATOM 1017 N N . PHE A 1 121 ? -19.567 -6.274 -9.686 1.00 91.50 121 PHE A N 1
ATOM 1018 C CA . PHE A 1 121 ? -20.698 -5.479 -9.187 1.00 91.50 121 PHE A CA 1
ATOM 1019 C C . PHE A 1 121 ? -21.845 -5.362 -10.202 1.00 91.50 121 PHE A C 1
ATOM 1021 O O . PHE A 1 121 ? -22.512 -4.329 -10.253 1.00 91.50 121 PHE A O 1
ATOM 1028 N N . GLN A 1 122 ? -22.019 -6.388 -11.036 1.00 64.44 122 GLN A N 1
ATOM 1029 C CA . GLN A 1 122 ? -23.101 -6.464 -12.018 1.00 64.44 122 GLN A CA 1
ATOM 1030 C C . GLN A 1 122 ? -24.456 -6.756 -11.370 1.00 64.44 122 GLN A C 1
ATOM 1032 O O . GLN A 1 122 ? -24.475 -7.499 -10.361 1.00 64.44 122 GLN A O 1
#

pLDDT: mean 94.62, std 3.67, range [64.44, 98.31]